Protein AF-A0A8S3XNI2-F1 (afdb_monomer_lite)

pLDDT: mea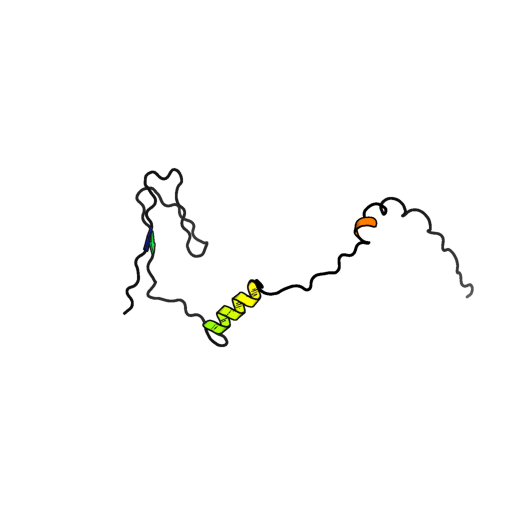n 80.4, std 19.62, range [39.25, 96.62]

Foldseek 3Di:
DDPWDKDKDADAQPDPDWDWDADPPHDIDTDHHPDMDIDTDDPDDDDDDDPPDDVVRVVVVCCVPPVVPPDDDDDDPPPVVVVPVPPPPPDDDDDDDDDDDDDDDD

Organism: Parnassius apollo (NCBI:txid110799)

Radius of gyration: 33.44 Å; chains: 1; bounding box: 56×49×95 Å

Structure (mmCIF, N/CA/C/O backbone):
data_AF-A0A8S3XNI2-F1
#
_entry.id   AF-A0A8S3XNI2-F1
#
loop_
_atom_site.group_PDB
_atom_site.id
_atom_site.type_symbol
_atom_site.label_atom_id
_atom_site.label_alt_id
_atom_site.label_comp_id
_atom_site.label_asym_id
_atom_site.label_entity_id
_atom_site.label_seq_id
_atom_site.pdbx_PDB_ins_code
_atom_site.Cartn_x
_atom_site.Cartn_y
_atom_site.Cartn_z
_atom_site.occupancy
_atom_site.B_iso_or_equiv
_atom_site.auth_seq_id
_atom_site.auth_comp_id
_atom_site.auth_asym_id
_atom_site.auth_atom_id
_atom_site.pdbx_PDB_model_num
ATOM 1 N N . MET A 1 1 ? -22.422 3.209 -13.460 1.00 44.62 1 MET A N 1
ATOM 2 C CA . MET A 1 1 ? -21.230 2.338 -13.545 1.00 44.62 1 MET A CA 1
ATOM 3 C C . MET A 1 1 ? -20.011 3.242 -13.424 1.00 44.62 1 MET A C 1
ATOM 5 O O . MET A 1 1 ? -19.876 4.136 -14.247 1.00 44.62 1 MET A O 1
ATOM 9 N N . LYS A 1 2 ? -19.219 3.142 -12.348 1.00 50.50 2 LYS A N 1
ATOM 10 C CA . LYS A 1 2 ? -18.009 3.970 -12.195 1.00 50.50 2 LYS A CA 1
ATOM 11 C C . LYS A 1 2 ? -16.969 3.454 -13.195 1.00 50.50 2 LYS A C 1
ATOM 13 O O . LYS A 1 2 ? -16.734 2.252 -13.228 1.00 50.50 2 LYS A O 1
ATOM 18 N N . SER A 1 3 ? -16.413 4.330 -14.030 1.00 52.00 3 SER A N 1
ATOM 19 C CA . SER A 1 3 ? -15.321 3.966 -14.938 1.00 52.00 3 SER A CA 1
ATOM 20 C C . SER A 1 3 ? -14.139 3.477 -14.099 1.00 52.00 3 SER A C 1
ATOM 22 O O . SER A 1 3 ? -13.687 4.203 -13.213 1.00 52.00 3 SER A O 1
ATOM 24 N N . ALA A 1 4 ? -13.683 2.244 -14.316 1.00 67.00 4 ALA A N 1
ATOM 25 C CA . ALA A 1 4 ? -12.446 1.765 -13.716 1.00 67.00 4 ALA A CA 1
ATOM 26 C C . ALA A 1 4 ? -11.297 2.540 -14.372 1.00 67.00 4 ALA A C 1
ATOM 28 O O . ALA A 1 4 ? -11.076 2.423 -15.576 1.00 67.00 4 ALA A O 1
ATOM 29 N N . GLY A 1 5 ? -10.616 3.389 -13.603 1.00 80.19 5 GLY A N 1
ATOM 30 C CA . GLY A 1 5 ? -9.473 4.141 -14.109 1.00 80.19 5 GLY A CA 1
ATOM 31 C C . GLY A 1 5 ? -8.344 3.188 -14.498 1.00 80.19 5 GLY A C 1
ATOM 32 O O . GLY A 1 5 ? -7.976 2.318 -13.710 1.00 80.19 5 GLY A O 1
ATOM 33 N N . LEU A 1 6 ? -7.808 3.353 -15.707 1.00 91.44 6 LEU A N 1
ATOM 34 C CA . LEU A 1 6 ? -6.559 2.724 -16.123 1.00 91.44 6 LEU A CA 1
ATOM 35 C C . LEU A 1 6 ? -5.403 3.616 -15.675 1.00 91.44 6 LEU A C 1
ATOM 37 O O . LEU A 1 6 ? -5.355 4.790 -16.041 1.00 91.44 6 LEU A O 1
ATOM 41 N N . PHE A 1 7 ? -4.466 3.056 -14.919 1.00 94.06 7 PHE A N 1
ATOM 42 C CA . PHE A 1 7 ? -3.226 3.731 -14.562 1.00 94.06 7 PHE A CA 1
ATOM 43 C C . PHE A 1 7 ? -2.053 3.043 -15.259 1.00 94.06 7 PHE A C 1
ATOM 45 O O . PHE A 1 7 ? -1.842 1.845 -15.080 1.00 94.06 7 PHE A O 1
ATOM 52 N N . GLN A 1 8 ? -1.312 3.789 -16.078 1.00 95.19 8 GLN A N 1
ATOM 53 C CA . GLN A 1 8 ? -0.165 3.280 -16.826 1.00 95.19 8 GLN A CA 1
ATOM 54 C C . GLN A 1 8 ? 1.133 3.854 -16.256 1.00 95.19 8 GLN A C 1
ATOM 56 O O . GLN A 1 8 ? 1.251 5.063 -16.064 1.00 95.19 8 GLN A O 1
ATOM 61 N N . ILE A 1 9 ? 2.124 2.990 -16.050 1.00 94.94 9 ILE A N 1
ATOM 62 C CA . ILE A 1 9 ? 3.494 3.361 -15.698 1.00 94.94 9 ILE A CA 1
ATOM 63 C C . ILE A 1 9 ? 4.423 2.818 -16.779 1.00 94.94 9 ILE A C 1
ATOM 65 O O . ILE A 1 9 ? 4.484 1.611 -17.006 1.00 94.94 9 ILE A O 1
ATOM 69 N N . THR A 1 10 ? 5.192 3.703 -17.402 1.00 95.50 10 THR A N 1
ATOM 70 C CA . THR A 1 10 ? 6.217 3.342 -18.384 1.00 95.50 10 THR A CA 1
ATOM 71 C C . THR A 1 10 ? 7.539 3.955 -17.928 1.00 95.50 10 THR A C 1
ATOM 73 O O . THR A 1 10 ? 7.651 5.183 -17.893 1.00 95.50 10 THR A O 1
ATOM 76 N N . PRO A 1 11 ? 8.534 3.145 -17.529 1.00 93.19 11 PRO A N 1
ATOM 77 C CA . PRO A 1 11 ? 9.863 3.656 -17.223 1.00 93.19 11 PRO A CA 1
ATOM 78 C C . PRO A 1 11 ? 10.477 4.346 -18.445 1.00 93.19 11 PRO A C 1
ATOM 80 O O . PRO A 1 11 ? 10.303 3.894 -19.577 1.00 93.19 11 PRO A O 1
ATOM 83 N N . SER A 1 12 ? 11.221 5.430 -18.219 1.00 93.88 12 SER A N 1
ATOM 84 C CA . SER A 1 12 ? 11.964 6.083 -19.301 1.00 93.88 12 SER A CA 1
ATOM 85 C C . SER A 1 12 ? 12.987 5.120 -19.904 1.00 93.88 12 SER A C 1
ATOM 87 O O . SER A 1 12 ? 13.701 4.431 -19.175 1.00 93.88 12 SER A O 1
ATOM 89 N N . ILE A 1 13 ? 13.113 5.122 -21.232 1.00 92.69 13 ILE A N 1
ATOM 90 C CA . ILE A 1 13 ? 14.160 4.371 -21.941 1.00 92.69 13 ILE A CA 1
ATOM 91 C C . ILE A 1 13 ? 15.574 4.867 -21.596 1.00 92.69 13 ILE A C 1
ATOM 93 O O . ILE A 1 13 ? 16.533 4.115 -21.723 1.00 92.69 13 ILE A O 1
ATOM 97 N N . GLU A 1 14 ? 15.696 6.112 -21.128 1.00 93.44 14 GLU A N 1
ATOM 98 C CA . GLU A 1 14 ? 16.956 6.738 -20.706 1.00 93.44 14 GLU A CA 1
ATOM 99 C C . GLU A 1 14 ? 17.243 6.527 -19.208 1.00 93.44 14 GLU A C 1
ATOM 101 O O . GLU A 1 14 ? 18.213 7.063 -18.665 1.00 93.44 14 GLU A O 1
ATOM 106 N N . ALA A 1 15 ? 16.388 5.781 -18.498 1.00 92.00 15 ALA A N 1
ATOM 107 C CA . ALA A 1 15 ? 16.574 5.530 -17.078 1.00 92.00 15 ALA A CA 1
ATOM 108 C C . ALA A 1 15 ? 17.900 4.794 -16.831 1.00 92.00 15 ALA A C 1
ATOM 110 O O . ALA A 1 15 ? 18.135 3.696 -17.329 1.00 92.00 15 ALA A O 1
ATOM 111 N N . ARG A 1 16 ? 18.765 5.391 -16.005 1.00 92.94 16 ARG A N 1
ATOM 112 C CA . ARG A 1 16 ? 20.071 4.807 -15.647 1.00 92.94 16 ARG A CA 1
ATOM 113 C C . ARG A 1 16 ? 19.959 3.554 -14.775 1.00 92.94 16 ARG A C 1
ATOM 115 O O . ARG A 1 16 ? 20.903 2.777 -14.716 1.00 92.94 16 ARG A O 1
ATOM 122 N N . ASN A 1 17 ? 18.825 3.379 -14.098 1.00 92.00 17 ASN A N 1
ATOM 123 C CA . ASN A 1 17 ? 18.533 2.241 -13.232 1.00 92.00 17 ASN A CA 1
ATOM 124 C C . ASN A 1 17 ? 17.240 1.566 -13.690 1.00 92.00 17 ASN A C 1
ATOM 126 O O . ASN A 1 17 ? 16.296 2.245 -14.096 1.00 92.00 17 ASN A O 1
ATOM 130 N N . ALA A 1 18 ? 17.183 0.240 -13.568 1.00 91.44 18 ALA A N 1
ATOM 131 C CA . ALA A 1 18 ? 15.978 -0.517 -13.869 1.00 91.44 18 ALA A CA 1
ATOM 132 C C . ALA A 1 18 ? 14.905 -0.302 -12.789 1.00 91.44 18 ALA A C 1
ATOM 134 O O . ALA A 1 18 ? 15.205 -0.286 -11.593 1.00 91.44 18 ALA A O 1
ATOM 135 N N . ALA A 1 19 ? 13.648 -0.164 -13.209 1.00 93.81 19 ALA A N 1
ATOM 136 C CA . ALA A 1 19 ? 12.523 -0.117 -12.284 1.00 93.81 19 ALA A CA 1
ATOM 137 C C . ALA A 1 19 ? 12.175 -1.536 -11.812 1.00 93.81 19 ALA A C 1
ATOM 139 O O . ALA A 1 19 ? 12.264 -2.491 -12.580 1.00 93.81 19 ALA A O 1
ATOM 140 N N . SER A 1 20 ? 11.767 -1.679 -10.554 1.00 94.88 20 SER A N 1
ATOM 141 C CA . SER A 1 20 ? 11.239 -2.934 -10.013 1.00 94.88 20 SER A CA 1
ATOM 142 C C . SER A 1 20 ? 9.786 -2.755 -9.609 1.00 94.88 20 SER A C 1
ATOM 144 O O . SER A 1 20 ? 9.416 -1.708 -9.080 1.00 94.88 20 SER A O 1
ATOM 146 N N . ILE A 1 21 ? 8.981 -3.786 -9.831 1.00 96.19 21 ILE A N 1
ATOM 147 C CA . ILE A 1 21 ? 7.590 -3.862 -9.390 1.00 96.19 21 ILE A CA 1
ATOM 148 C C . ILE A 1 21 ? 7.418 -5.071 -8.478 1.00 96.19 21 ILE A C 1
ATOM 150 O O . ILE A 1 21 ? 8.120 -6.068 -8.628 1.00 96.19 21 ILE A O 1
ATOM 154 N N . SER A 1 22 ? 6.484 -4.987 -7.542 1.00 96.50 22 SER A N 1
ATOM 155 C CA . SER A 1 22 ? 6.060 -6.100 -6.697 1.00 96.50 22 SER A CA 1
ATOM 156 C C . SER A 1 22 ? 4.555 -6.005 -6.461 1.00 96.50 22 SER A C 1
ATOM 158 O O . SER A 1 22 ? 3.971 -4.922 -6.530 1.00 96.50 22 SER A O 1
ATOM 160 N N . PHE A 1 23 ? 3.926 -7.147 -6.205 1.00 94.88 23 PHE A N 1
ATOM 161 C CA . PHE A 1 23 ? 2.496 -7.257 -5.927 1.00 94.88 23 PHE A CA 1
ATOM 162 C C . PHE A 1 23 ? 2.333 -7.638 -4.457 1.00 94.88 23 PHE A C 1
ATOM 164 O O . PHE A 1 23 ? 2.840 -8.678 -4.038 1.00 94.88 23 PHE A O 1
ATOM 171 N N . ASP A 1 24 ? 1.702 -6.775 -3.661 1.00 94.94 24 ASP A N 1
ATOM 172 C CA . ASP A 1 24 ? 1.534 -6.942 -2.206 1.00 94.94 24 ASP A CA 1
ATOM 173 C C . ASP A 1 24 ? 2.845 -7.267 -1.458 1.00 94.94 24 ASP A C 1
ATOM 175 O O . ASP A 1 24 ? 2.887 -8.065 -0.521 1.00 94.94 24 ASP A O 1
ATOM 179 N N . GLY A 1 25 ? 3.958 -6.672 -1.907 1.00 94.88 25 GLY A N 1
ATOM 180 C CA . GLY A 1 25 ? 5.295 -6.909 -1.349 1.00 94.88 25 GLY A CA 1
ATOM 181 C C . GLY A 1 25 ? 5.938 -8.239 -1.762 1.00 94.88 25 GLY A C 1
ATOM 182 O O . GLY A 1 25 ? 7.000 -8.590 -1.250 1.00 94.88 25 GLY A O 1
ATOM 183 N N . ARG A 1 26 ? 5.329 -8.982 -2.690 1.00 94.94 26 ARG A N 1
ATOM 184 C CA . ARG A 1 26 ? 5.818 -10.268 -3.212 1.00 94.94 26 ARG A CA 1
ATOM 185 C C . ARG A 1 26 ? 6.087 -10.194 -4.714 1.00 94.94 26 ARG A C 1
ATOM 187 O O . ARG A 1 26 ? 5.751 -9.213 -5.373 1.00 94.94 26 ARG A O 1
ATOM 194 N N . SER A 1 27 ? 6.682 -11.258 -5.255 1.00 93.31 27 SER A N 1
ATOM 195 C CA . SER A 1 27 ? 6.865 -11.448 -6.702 1.00 93.31 27 SER A CA 1
ATOM 196 C C . SER A 1 27 ? 7.552 -10.257 -7.378 1.00 93.31 27 SER A C 1
ATOM 198 O O . SER A 1 27 ? 6.996 -9.645 -8.288 1.00 93.31 27 SER A O 1
ATOM 200 N N . GLN A 1 28 ? 8.748 -9.902 -6.899 1.00 95.06 28 GLN A N 1
ATOM 201 C CA . GLN A 1 28 ? 9.504 -8.789 -7.464 1.00 95.06 28 GLN A CA 1
ATOM 202 C C . GLN A 1 28 ? 9.932 -9.093 -8.905 1.00 95.06 28 GLN A C 1
ATOM 204 O O . GLN A 1 28 ? 10.546 -10.125 -9.175 1.00 95.06 28 GLN A O 1
ATOM 209 N N . LEU A 1 29 ? 9.638 -8.169 -9.816 1.00 95.12 29 LEU A N 1
ATOM 210 C CA . LEU A 1 29 ? 10.009 -8.232 -11.227 1.00 95.12 29 LEU A CA 1
ATOM 211 C C . LEU A 1 29 ? 10.714 -6.939 -11.633 1.00 95.12 29 LEU A C 1
ATOM 213 O O . LEU A 1 29 ? 10.339 -5.856 -11.192 1.00 95.12 29 LEU A O 1
ATOM 217 N N . THR A 1 30 ? 11.708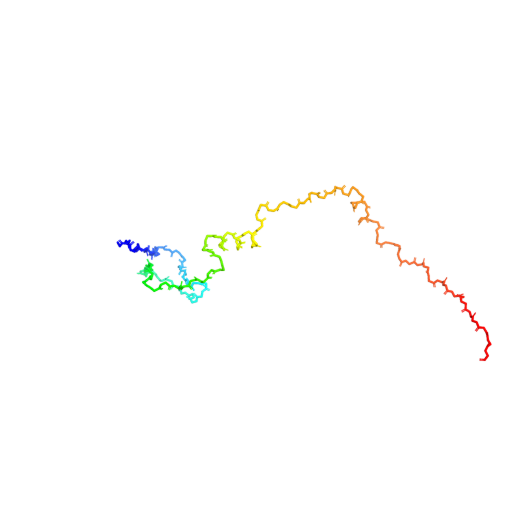 -7.049 -12.508 1.00 95.38 30 THR A N 1
ATOM 218 C CA . THR A 1 30 ? 12.428 -5.897 -13.064 1.00 95.38 30 THR A CA 1
ATOM 219 C C . THR A 1 30 ? 11.836 -5.521 -14.417 1.00 95.38 30 THR A C 1
ATOM 221 O O . THR A 1 30 ? 11.822 -6.349 -15.327 1.00 95.38 30 THR A O 1
ATOM 224 N N . LEU A 1 31 ? 11.393 -4.272 -14.561 1.00 94.31 31 LEU A N 1
ATOM 225 C CA . LEU A 1 31 ? 10.935 -3.710 -15.830 1.00 94.31 31 LEU A CA 1
ATOM 226 C C . LEU A 1 31 ? 12.133 -3.328 -16.701 1.00 94.31 31 LEU A C 1
ATOM 228 O O . LEU A 1 31 ? 13.063 -2.650 -16.246 1.00 94.31 31 LEU A O 1
ATOM 232 N N . ARG A 1 32 ? 12.096 -3.748 -17.963 1.00 90.81 32 ARG A N 1
ATOM 233 C CA . ARG A 1 32 ? 13.092 -3.413 -18.980 1.00 90.81 32 ARG A CA 1
ATOM 234 C C . ARG A 1 32 ? 12.662 -2.169 -19.767 1.00 90.81 32 ARG A C 1
ATOM 236 O O . ARG A 1 32 ? 11.477 -1.832 -19.793 1.00 90.81 32 ARG A O 1
ATOM 243 N N . PRO A 1 33 ? 13.601 -1.475 -20.434 1.00 90.69 33 PRO A N 1
ATOM 244 C CA . PRO A 1 33 ? 13.249 -0.415 -21.371 1.00 90.69 33 PRO A CA 1
ATOM 245 C C . PRO A 1 33 ? 12.250 -0.916 -22.422 1.00 90.69 33 PRO A C 1
ATOM 247 O O . PRO A 1 33 ? 12.490 -1.935 -23.067 1.00 90.69 33 PRO A O 1
ATOM 250 N N . GLY A 1 34 ? 11.141 -0.193 -22.582 1.00 90.88 34 GLY A N 1
ATOM 251 C CA . GLY A 1 34 ? 10.039 -0.564 -23.477 1.00 90.88 34 GLY A CA 1
ATOM 252 C C . GLY A 1 34 ? 8.871 -1.283 -22.795 1.00 90.88 34 GLY A C 1
ATOM 253 O O . GLY A 1 34 ? 7.786 -1.326 -23.373 1.00 90.88 34 GLY A O 1
ATOM 254 N N . ASP A 1 35 ? 9.038 -1.774 -21.565 1.00 94.31 35 ASP A N 1
ATOM 255 C CA . ASP A 1 35 ? 7.933 -2.360 -20.803 1.00 94.31 35 ASP A CA 1
ATOM 256 C C . ASP A 1 35 ? 6.968 -1.281 -20.291 1.00 94.31 35 ASP A C 1
ATOM 258 O O . ASP A 1 35 ? 7.336 -0.127 -20.055 1.00 94.31 35 ASP A O 1
ATOM 262 N N . SER A 1 36 ? 5.708 -1.662 -20.081 1.00 94.19 36 SER A N 1
ATOM 263 C CA . SER A 1 36 ? 4.693 -0.813 -19.452 1.00 94.19 36 SER A CA 1
ATOM 264 C C . SER A 1 36 ? 3.851 -1.621 -18.473 1.00 94.19 36 SER A C 1
ATOM 266 O O . SER A 1 36 ? 3.406 -2.726 -18.781 1.00 94.19 36 SER A O 1
ATOM 268 N N . LEU A 1 37 ? 3.627 -1.057 -17.289 1.00 95.12 37 LEU A N 1
ATOM 269 C CA . LEU A 1 37 ? 2.730 -1.596 -16.278 1.00 95.12 37 LEU A CA 1
ATOM 270 C C . LEU A 1 37 ? 1.368 -0.918 -16.412 1.00 95.12 37 LEU A C 1
ATOM 272 O O . LEU A 1 37 ? 1.275 0.307 -16.395 1.00 95.12 37 LEU A O 1
ATOM 276 N N . TYR A 1 38 ? 0.319 -1.728 -16.481 1.00 95.00 38 TYR A N 1
ATOM 277 C CA . TYR A 1 38 ? -1.066 -1.279 -16.482 1.00 95.00 38 TYR A CA 1
ATOM 278 C C . TYR A 1 38 ? -1.752 -1.763 -15.211 1.00 95.00 38 TYR A C 1
ATOM 280 O O . TYR A 1 38 ? -1.748 -2.956 -14.911 1.00 95.00 38 TYR A O 1
ATOM 288 N N . VAL A 1 39 ? -2.347 -0.834 -14.473 1.00 94.94 39 VAL A N 1
ATOM 289 C CA . VAL A 1 39 ? -3.075 -1.109 -13.238 1.00 94.94 39 VAL A CA 1
ATOM 290 C C . VAL A 1 39 ? -4.535 -0.744 -13.449 1.00 94.94 39 VAL A C 1
ATOM 292 O O . VAL A 1 39 ? -4.867 0.378 -13.836 1.00 94.94 39 VAL A O 1
ATOM 295 N N . THR A 1 40 ? -5.409 -1.708 -13.185 1.00 94.31 40 THR A N 1
ATOM 296 C CA . THR A 1 40 ? -6.863 -1.556 -13.244 1.00 94.31 40 THR A CA 1
ATOM 297 C C . THR A 1 40 ? -7.479 -2.073 -11.959 1.00 94.31 40 THR A C 1
ATOM 299 O O . THR A 1 40 ? -6.976 -3.026 -11.361 1.00 94.31 40 THR A O 1
ATOM 302 N N . THR A 1 41 ? -8.615 -1.512 -11.556 1.00 94.00 41 THR A N 1
ATOM 303 C CA . THR A 1 41 ? -9.417 -2.110 -10.487 1.00 94.00 41 THR A CA 1
ATOM 304 C C . THR A 1 41 ? -9.977 -3.458 -10.947 1.00 94.00 41 THR A C 1
ATOM 306 O O . THR A 1 41 ? -10.618 -3.540 -11.994 1.00 94.00 41 THR A O 1
ATOM 309 N N . SER A 1 42 ? -9.736 -4.515 -10.168 1.00 91.62 42 SER A N 1
ATOM 310 C CA . SER A 1 42 ? -10.307 -5.844 -10.415 1.00 91.62 42 SER A CA 1
ATOM 311 C C . SER A 1 42 ? -11.837 -5.815 -10.328 1.00 91.62 42 SER A C 1
ATOM 313 O O . SER A 1 42 ? -12.404 -5.122 -9.483 1.00 91.62 42 SER A O 1
ATOM 315 N N . VAL A 1 43 ? -12.509 -6.622 -11.153 1.00 92.50 43 VAL A N 1
ATOM 316 C CA . VAL A 1 43 ? -13.958 -6.885 -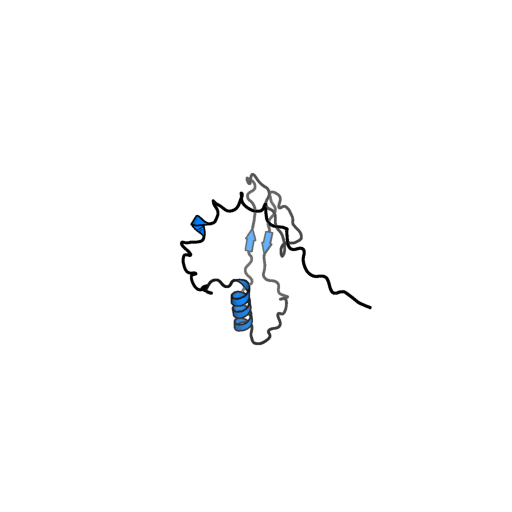11.034 1.00 92.50 43 VAL A CA 1
ATOM 317 C C . VAL A 1 43 ? -14.288 -7.901 -9.932 1.00 92.50 43 VAL A C 1
ATOM 319 O O . VAL A 1 43 ? -15.456 -8.105 -9.614 1.00 92.50 43 VAL A O 1
ATOM 322 N N . TYR A 1 44 ? -13.264 -8.517 -9.338 1.00 94.44 44 TYR A N 1
ATOM 323 C CA . TYR A 1 44 ? -13.366 -9.480 -8.245 1.00 94.44 44 TYR A CA 1
ATOM 324 C C . TYR A 1 44 ? -12.728 -8.884 -6.981 1.00 94.44 44 TYR A C 1
ATOM 326 O O . TYR A 1 44 ? -11.521 -9.047 -6.778 1.00 94.44 44 TYR A O 1
ATOM 334 N N . PRO A 1 45 ? -13.488 -8.134 -6.161 1.00 93.56 45 PRO A N 1
ATOM 335 C CA . PRO A 1 45 ? -12.979 -7.605 -4.902 1.00 93.56 45 PRO A CA 1
ATOM 336 C C . PRO A 1 45 ? -12.798 -8.728 -3.872 1.00 93.56 45 PRO A C 1
ATOM 338 O O . PRO A 1 45 ? -13.571 -9.685 -3.840 1.00 93.56 45 PRO A O 1
ATOM 341 N N . VAL A 1 46 ? -11.803 -8.585 -2.997 1.00 95.06 46 VAL A N 1
ATOM 342 C CA . VAL A 1 46 ? -11.647 -9.456 -1.824 1.00 95.06 46 VAL A CA 1
ATOM 343 C C . VAL A 1 46 ? -12.639 -8.991 -0.748 1.00 95.06 46 VAL A C 1
ATOM 345 O O . VAL A 1 46 ? -12.595 -7.816 -0.379 1.00 95.06 46 VAL A O 1
ATOM 348 N N . PRO A 1 47 ? -13.556 -9.850 -0.262 1.00 93.25 47 PRO A N 1
ATOM 349 C CA . PRO A 1 47 ? -14.508 -9.459 0.770 1.00 93.25 47 PRO A CA 1
ATOM 350 C C . PRO A 1 47 ? -13.810 -9.295 2.125 1.00 93.25 47 PRO A C 1
ATOM 352 O O . PRO A 1 47 ? -13.062 -10.173 2.553 1.00 93.25 47 PRO A O 1
ATOM 355 N N . SER A 1 48 ? -14.109 -8.196 2.815 1.00 92.94 48 SER A N 1
ATOM 356 C CA . SER A 1 48 ? -13.672 -7.947 4.193 1.00 92.94 48 SER A CA 1
ATOM 357 C C . SER A 1 48 ? -14.861 -8.084 5.142 1.00 92.94 48 SER A C 1
ATOM 359 O O . SER A 1 48 ? -15.925 -7.524 4.882 1.00 92.94 48 SER A O 1
ATOM 361 N N . ILE A 1 49 ? -14.685 -8.834 6.230 1.00 95.25 49 ILE A N 1
ATOM 362 C CA . ILE A 1 49 ? -15.697 -9.031 7.277 1.00 95.25 49 ILE A CA 1
ATOM 363 C C . ILE A 1 49 ? -15.383 -8.061 8.417 1.00 95.25 49 ILE A C 1
ATOM 365 O O . ILE A 1 49 ? -14.253 -8.040 8.898 1.00 95.25 49 ILE A O 1
ATOM 369 N N . CYS A 1 50 ? -16.378 -7.280 8.835 1.00 95.81 50 CYS A N 1
ATOM 370 C CA . CYS A 1 50 ? -16.265 -6.318 9.932 1.00 95.81 50 CYS A CA 1
ATOM 371 C C . CYS A 1 50 ? -16.935 -6.859 11.200 1.00 95.81 50 CYS A C 1
ATOM 373 O O . CYS A 1 50 ? -17.934 -7.579 11.115 1.00 95.81 50 CYS A O 1
ATOM 375 N N . ALA A 1 51 ? -16.396 -6.499 12.362 1.00 95.25 51 ALA A N 1
ATOM 376 C CA . ALA A 1 51 ? -17.002 -6.755 13.660 1.00 95.25 51 ALA A CA 1
ATOM 377 C C . ALA A 1 51 ? -18.196 -5.819 13.903 1.00 95.25 51 ALA A C 1
ATOM 379 O O . ALA A 1 51 ? -19.256 -6.294 14.315 1.00 95.25 51 ALA A O 1
ATOM 380 N N . GLN A 1 52 ? -18.045 -4.520 13.608 1.00 95.31 52 GLN A N 1
ATOM 381 C CA . GLN A 1 52 ? -19.131 -3.540 13.692 1.00 95.31 52 GLN A CA 1
ATOM 382 C C . GLN A 1 52 ? -19.470 -2.956 12.316 1.00 95.31 52 GLN A C 1
ATOM 384 O O . GLN A 1 52 ? -20.525 -3.255 11.755 1.00 95.31 52 GLN A O 1
ATOM 389 N N . ASP A 1 53 ? -18.584 -2.133 11.759 1.00 95.94 53 ASP A N 1
ATOM 390 C CA . ASP A 1 53 ? -18.727 -1.551 10.425 1.00 95.94 53 ASP A CA 1
ATOM 391 C C . ASP A 1 53 ? -17.358 -1.161 9.851 1.00 95.94 53 ASP A C 1
ATOM 393 O O . ASP A 1 53 ? -16.378 -1.024 10.577 1.00 95.94 53 ASP A O 1
ATOM 397 N N . GLN A 1 54 ? -17.287 -0.975 8.529 1.00 94.31 54 GLN A N 1
ATOM 398 C CA . GLN A 1 54 ? -16.024 -0.731 7.825 1.00 94.31 54 GLN A CA 1
ATOM 399 C C . GLN A 1 54 ? -15.272 0.504 8.331 1.00 94.31 54 GLN A C 1
ATOM 401 O O . GLN A 1 54 ? -14.042 0.513 8.318 1.00 94.31 54 GLN A O 1
ATOM 406 N N . ILE A 1 55 ? -15.993 1.559 8.705 1.00 95.88 55 ILE A N 1
ATOM 407 C CA . ILE A 1 55 ? -15.382 2.832 9.076 1.00 95.88 55 ILE A CA 1
ATOM 408 C C . ILE A 1 55 ? -14.864 2.731 10.509 1.00 95.88 55 ILE A C 1
ATOM 410 O O . ILE A 1 55 ? -13.696 3.044 10.743 1.00 95.88 55 ILE A O 1
ATOM 414 N N . SER A 1 56 ? -15.702 2.259 11.435 1.00 96.12 56 SER A N 1
ATOM 415 C CA . SER A 1 56 ? -15.336 2.112 12.848 1.00 96.12 56 SER A CA 1
ATOM 416 C C . SER A 1 56 ? -14.160 1.152 13.031 1.00 96.12 56 SER A C 1
ATOM 418 O O . SER A 1 56 ? -13.136 1.556 13.577 1.00 96.12 56 SER A O 1
ATOM 420 N N . ASP A 1 57 ? -14.237 -0.057 12.462 1.00 96.62 57 ASP A N 1
ATOM 421 C CA . ASP A 1 57 ? -13.174 -1.063 12.583 1.00 96.62 57 ASP A CA 1
ATOM 422 C C . A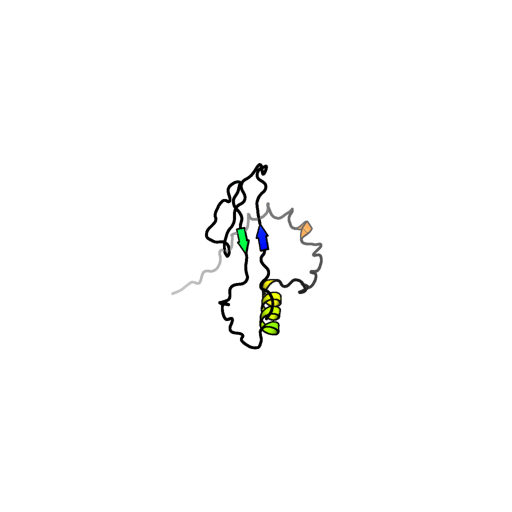SP A 1 57 ? -11.837 -0.556 12.006 1.00 96.62 57 ASP A C 1
ATOM 424 O O . ASP A 1 57 ? -10.761 -0.812 12.555 1.00 96.62 57 ASP A O 1
ATOM 428 N N . TRP A 1 58 ? -11.885 0.195 10.898 1.00 94.62 58 TRP A N 1
ATOM 429 C CA . TRP A 1 58 ? -10.687 0.792 10.310 1.00 94.62 58 TRP A CA 1
ATOM 430 C C . TRP A 1 58 ? -10.073 1.855 11.229 1.00 94.62 58 TRP A C 1
ATOM 432 O O . TRP A 1 58 ? -8.861 1.824 11.462 1.00 94.62 58 TRP A O 1
ATOM 442 N N . PHE A 1 59 ? -10.879 2.765 11.785 1.00 95.56 59 PHE A N 1
ATOM 443 C CA . PHE A 1 59 ? -10.386 3.789 12.712 1.00 95.56 59 PHE A CA 1
ATOM 444 C C . PHE A 1 59 ? -9.813 3.185 13.998 1.00 95.56 59 PHE A C 1
ATOM 446 O O . PHE A 1 59 ? -8.740 3.617 14.431 1.00 95.56 59 PHE A O 1
ATOM 453 N N . ASP A 1 60 ? -10.474 2.176 14.565 1.00 95.00 60 ASP A N 1
ATOM 454 C CA . ASP A 1 60 ? -10.010 1.484 15.770 1.00 95.00 60 ASP A CA 1
ATOM 455 C C . ASP A 1 60 ? -8.655 0.807 15.523 1.00 95.00 60 ASP A C 1
ATOM 457 O O . ASP A 1 60 ? -7.713 1.006 16.297 1.00 95.00 60 ASP A O 1
ATOM 461 N N . SER A 1 61 ? -8.495 0.125 14.379 1.00 95.25 61 SER A N 1
ATOM 462 C CA . SER A 1 61 ? -7.219 -0.505 14.006 1.00 95.25 61 SER A CA 1
ATOM 463 C C . SER A 1 61 ? -6.069 0.504 13.877 1.00 95.25 61 SER A C 1
ATOM 465 O O . SER A 1 61 ? -4.940 0.233 14.293 1.00 95.25 61 SER A O 1
ATOM 467 N N . LEU A 1 62 ? -6.342 1.702 13.344 1.00 95.31 62 LEU A N 1
ATOM 468 C CA . LEU A 1 62 ? -5.344 2.765 13.232 1.00 95.31 62 LEU A CA 1
ATOM 469 C C . LEU A 1 62 ? -4.957 3.331 14.597 1.00 95.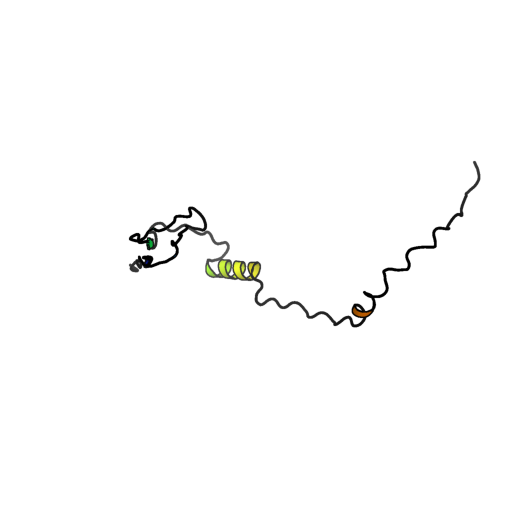31 62 LEU A C 1
ATOM 471 O O . LEU A 1 62 ? -3.774 3.597 14.835 1.00 95.31 62 LEU A O 1
ATOM 475 N N . ALA A 1 63 ? -5.936 3.536 15.481 1.00 94.06 63 ALA A N 1
ATOM 476 C CA . ALA A 1 63 ? -5.697 4.054 16.821 1.00 94.06 63 ALA A CA 1
ATOM 477 C C . ALA A 1 63 ? -4.815 3.098 17.639 1.00 94.06 63 ALA A C 1
ATOM 479 O O . ALA A 1 63 ? -3.841 3.557 18.245 1.00 94.06 63 ALA A O 1
ATOM 480 N N . GLU A 1 64 ? -5.114 1.796 17.585 1.00 93.69 64 GLU A N 1
ATOM 481 C CA . GLU A 1 64 ? -4.365 0.731 18.263 1.00 93.69 64 GLU A CA 1
ATOM 482 C C . GLU A 1 64 ? -2.968 0.509 17.663 1.00 93.69 64 GLU A C 1
ATOM 484 O O . GLU A 1 64 ? -2.021 0.209 18.383 1.00 93.69 64 GLU A O 1
ATOM 489 N N . CYS A 1 65 ? -2.789 0.681 16.351 1.00 95.06 65 CYS A N 1
ATOM 490 C CA . CYS A 1 65 ? -1.481 0.441 15.733 1.00 95.06 65 CYS A CA 1
ATOM 491 C C . CYS A 1 65 ? -0.525 1.635 15.869 1.00 95.06 65 CYS A C 1
ATOM 493 O O . CYS A 1 65 ? 0.672 1.449 16.097 1.00 95.06 65 CYS A O 1
ATOM 495 N N . LEU A 1 66 ? -1.017 2.866 15.695 1.00 94.75 66 LEU A N 1
ATOM 496 C CA . LEU A 1 66 ? -0.144 4.033 15.505 1.00 94.75 66 LEU A CA 1
ATOM 497 C C . LEU A 1 66 ? 0.044 4.886 16.761 1.00 94.75 66 LEU A C 1
ATOM 499 O O . LEU A 1 66 ? 1.103 5.492 16.916 1.00 94.75 66 LEU A O 1
ATOM 503 N N . HIS A 1 67 ? -0.963 4.990 17.636 1.00 89.44 67 HIS A N 1
ATOM 504 C CA . HIS A 1 67 ? -0.917 5.792 18.873 1.00 89.44 67 HIS A CA 1
ATOM 505 C C . HIS A 1 67 ? -0.480 7.269 18.718 1.00 89.44 67 HIS A C 1
ATOM 507 O O . HIS A 1 67 ? -0.114 7.920 19.695 1.00 89.44 67 HIS A O 1
ATOM 513 N N . TRP A 1 68 ? -0.558 7.830 17.510 1.00 90.19 68 TRP A N 1
ATOM 514 C CA . TRP A 1 68 ? -0.091 9.173 17.135 1.00 90.19 68 TRP A CA 1
ATOM 515 C C . TRP A 1 68 ? -0.512 10.326 18.063 1.00 90.19 68 TRP A C 1
ATOM 517 O O . TRP A 1 68 ? 0.269 11.244 18.299 1.00 90.19 68 TRP A O 1
ATOM 527 N N . ASN A 1 69 ? -1.726 10.274 18.617 1.00 90.25 69 ASN A N 1
ATOM 528 C CA . ASN A 1 69 ? -2.274 11.313 19.494 1.00 90.25 69 ASN A CA 1
ATOM 529 C C . ASN A 1 69 ? -2.233 10.945 20.989 1.00 90.25 69 ASN A C 1
ATOM 531 O O . ASN A 1 69 ? -2.670 11.739 21.827 1.00 90.25 69 ASN A O 1
ATOM 535 N N . VAL A 1 70 ? -1.718 9.765 21.352 1.00 88.56 70 VAL A N 1
ATOM 536 C CA . VAL A 1 70 ? -1.621 9.334 22.752 1.00 88.56 70 VAL A CA 1
ATOM 537 C C . VAL A 1 70 ? -0.437 10.033 23.409 1.00 88.56 70 VAL A C 1
ATOM 539 O O . VAL A 1 70 ? 0.726 9.755 23.120 1.00 88.56 70 VAL A O 1
ATOM 542 N N . ARG A 1 71 ? -0.726 10.952 24.332 1.00 89.50 71 ARG A N 1
ATOM 543 C CA . ARG A 1 71 ? 0.312 11.662 25.086 1.00 89.50 71 ARG A CA 1
ATOM 544 C C . ARG A 1 71 ? 0.688 10.878 26.335 1.00 89.50 71 ARG A C 1
ATOM 546 O O . ARG A 1 71 ? -0.156 10.610 27.187 1.00 89.50 71 ARG A O 1
ATOM 553 N N . LYS A 1 72 ? 1.976 10.566 26.480 1.00 87.94 72 LYS A N 1
ATOM 554 C CA . LYS A 1 72 ? 2.525 10.083 27.752 1.00 87.94 72 LYS A CA 1
ATOM 555 C C . LYS A 1 72 ? 2.623 11.250 28.733 1.00 87.94 72 LYS A C 1
ATOM 557 O O . LYS A 1 72 ? 2.954 12.368 28.340 1.00 87.94 72 LYS A O 1
ATOM 562 N N . LYS A 1 73 ? 2.362 10.988 30.014 1.00 90.44 73 LYS A N 1
ATOM 563 C CA . LYS A 1 73 ? 2.596 11.972 31.076 1.00 90.44 73 LYS A CA 1
ATOM 564 C C . LYS A 1 73 ? 4.090 12.307 31.113 1.00 90.44 73 LYS A C 1
ATOM 566 O O . LYS A 1 73 ? 4.921 11.400 31.159 1.00 90.44 73 LYS A O 1
ATOM 571 N N . GLN A 1 74 ? 4.421 13.594 31.082 1.00 90.31 74 GLN A N 1
ATOM 572 C CA . GLN A 1 74 ? 5.798 14.056 31.228 1.00 90.31 74 GLN A CA 1
ATOM 573 C C . GLN A 1 74 ? 6.343 13.612 32.594 1.00 90.31 74 GLN A C 1
ATOM 575 O O . GLN A 1 74 ? 5.675 13.786 33.615 1.00 90.31 74 GLN A O 1
ATOM 580 N N . LYS A 1 75 ? 7.532 12.998 32.602 1.00 86.56 75 LYS A N 1
ATOM 581 C CA . LYS A 1 75 ? 8.226 12.629 33.840 1.00 86.56 75 LYS A CA 1
ATOM 582 C C . LYS A 1 75 ? 8.848 13.872 34.477 1.00 86.56 75 LYS A C 1
ATOM 584 O O . LYS A 1 75 ? 9.192 14.820 33.773 1.00 86.56 75 LYS A O 1
ATOM 589 N N . GLN A 1 76 ? 8.976 13.850 35.800 1.00 84.56 76 GLN A N 1
ATOM 590 C CA . GLN A 1 76 ? 9.774 14.832 36.526 1.00 84.56 76 GLN A CA 1
ATOM 591 C C . GLN A 1 76 ? 11.236 14.726 36.065 1.00 84.56 76 GLN A C 1
ATOM 593 O O . GLN A 1 76 ? 11.705 13.636 35.739 1.00 84.56 76 GLN A O 1
ATOM 598 N N . ILE A 1 77 ? 11.929 15.862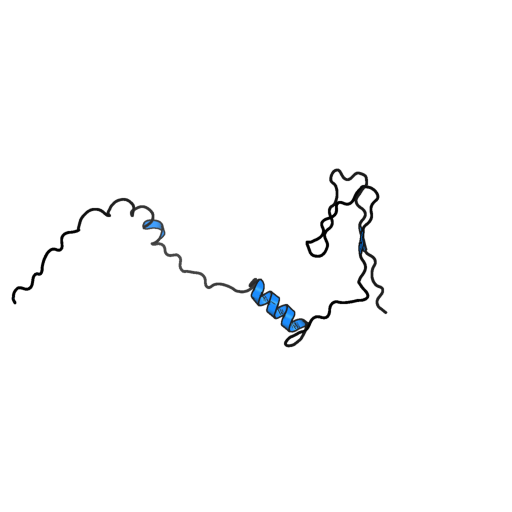 35.986 1.00 81.25 77 ILE A N 1
ATOM 599 C CA . ILE A 1 77 ? 13.385 15.880 35.840 1.00 81.25 77 ILE A CA 1
ATOM 600 C C . ILE A 1 77 ? 13.950 15.430 37.189 1.00 81.25 77 ILE A C 1
ATOM 602 O O . ILE A 1 77 ? 13.831 16.151 38.178 1.00 81.25 77 ILE A O 1
ATOM 606 N N . ASP A 1 78 ? 14.501 14.220 37.244 1.00 78.94 78 ASP A N 1
ATOM 607 C CA . ASP A 1 78 ? 15.238 13.752 38.414 1.00 78.94 78 ASP A CA 1
ATOM 608 C C . ASP A 1 78 ? 16.645 14.360 38.360 1.00 78.94 78 ASP A C 1
ATOM 610 O O . ASP A 1 78 ? 17.568 13.794 37.782 1.00 78.94 78 ASP A O 1
ATOM 614 N N . GLU A 1 79 ? 16.818 15.543 38.957 1.00 65.56 79 GLU A N 1
ATOM 615 C CA . GLU A 1 79 ? 18.112 16.252 39.018 1.00 65.56 79 GLU A CA 1
ATOM 616 C C . GLU A 1 79 ? 19.215 15.443 39.737 1.00 65.56 79 GLU A C 1
ATOM 618 O O . GLU A 1 79 ? 20.396 15.754 39.624 1.00 65.56 79 GLU A O 1
ATOM 623 N N . LEU A 1 80 ? 18.847 14.377 40.457 1.00 61.25 80 LEU A N 1
ATOM 624 C CA . LEU A 1 80 ? 19.768 13.528 41.213 1.00 61.25 80 LEU A CA 1
ATOM 625 C C . LEU A 1 80 ? 20.361 12.365 40.399 1.00 61.25 80 LEU A C 1
ATOM 627 O O . LEU A 1 80 ? 21.424 11.873 40.773 1.00 61.25 80 LEU A O 1
ATOM 631 N N . SER A 1 81 ? 19.737 11.926 39.296 1.00 59.66 81 SER A N 1
ATOM 632 C CA . SER A 1 81 ? 20.250 10.775 38.527 1.00 59.66 81 SER A CA 1
ATOM 633 C C . SER A 1 81 ? 21.511 11.094 37.719 1.00 59.66 81 SER A C 1
ATOM 635 O O . SER A 1 81 ? 22.289 10.194 37.412 1.00 59.66 81 SER A O 1
ATOM 637 N N . ASP A 1 82 ? 21.743 12.372 37.405 1.00 59.59 82 ASP A N 1
ATOM 638 C CA . ASP A 1 82 ? 22.911 12.816 36.630 1.00 59.59 82 ASP A CA 1
ATOM 639 C C . ASP A 1 82 ? 24.192 12.899 37.488 1.00 59.59 82 ASP A C 1
ATOM 641 O O . ASP A 1 82 ? 25.307 12.892 36.973 1.00 59.59 82 ASP A O 1
ATOM 645 N N . MET A 1 83 ? 24.054 12.920 38.821 1.00 57.19 83 MET A N 1
ATOM 646 C CA . MET A 1 83 ? 25.182 12.972 39.763 1.00 57.19 83 MET A CA 1
ATOM 647 C C . MET A 1 83 ? 25.629 11.589 40.259 1.00 57.19 83 MET A C 1
ATOM 649 O O . MET A 1 83 ? 26.743 11.453 40.766 1.00 57.19 83 MET A O 1
ATOM 653 N N . THR A 1 84 ? 24.798 10.552 40.116 1.00 58.00 84 THR A N 1
ATOM 654 C CA . THR A 1 84 ? 25.093 9.199 40.622 1.00 58.00 84 THR A CA 1
ATOM 655 C C . THR A 1 84 ? 25.756 8.282 39.593 1.00 58.00 84 THR A C 1
ATOM 657 O O . THR A 1 84 ? 26.309 7.256 39.976 1.00 58.00 84 THR A O 1
ATOM 660 N N . HIS A 1 85 ? 25.774 8.644 38.305 1.00 52.91 85 HIS A N 1
ATOM 661 C CA . HIS A 1 85 ? 26.444 7.849 37.264 1.00 52.91 85 HIS A CA 1
ATOM 662 C C . HIS A 1 85 ? 27.973 8.029 37.203 1.00 52.91 85 HIS A C 1
ATOM 664 O O . HIS A 1 85 ? 28.626 7.292 36.472 1.00 52.91 85 HIS A O 1
ATOM 670 N N . SER A 1 86 ? 28.564 8.956 37.973 1.00 51.31 86 SER A N 1
ATOM 671 C CA . SER A 1 86 ? 30.020 9.189 37.972 1.00 51.31 86 SER A CA 1
ATOM 672 C C . SER A 1 86 ? 30.787 8.537 39.136 1.00 51.31 86 SER A C 1
ATOM 674 O O . SER A 1 86 ? 32.015 8.581 39.122 1.00 51.31 86 SER A O 1
ATOM 676 N N . SER A 1 87 ? 30.116 7.956 40.139 1.00 53.53 87 SER A N 1
ATOM 677 C CA . SER A 1 87 ? 30.766 7.600 41.420 1.00 53.53 87 SER A CA 1
ATOM 678 C C . SER A 1 87 ? 30.587 6.142 41.868 1.00 53.53 87 SER A C 1
ATOM 680 O O . SER A 1 87 ? 30.963 5.816 42.988 1.00 53.53 87 SER A O 1
ATOM 682 N N . SER A 1 88 ? 30.025 5.262 41.032 1.00 51.50 88 SER A N 1
ATOM 683 C CA . SER A 1 88 ? 29.664 3.884 41.420 1.00 51.50 88 SER A CA 1
ATOM 684 C C . SER A 1 88 ? 30.560 2.786 40.819 1.00 51.50 88 SER A C 1
ATOM 686 O O . SER A 1 88 ? 30.097 1.663 40.670 1.00 51.50 88 SER A O 1
ATOM 688 N N . ASP A 1 89 ? 31.821 3.082 40.484 1.00 53.41 89 ASP A N 1
ATOM 689 C CA . ASP A 1 89 ? 32.775 2.078 39.964 1.00 53.41 89 ASP A CA 1
ATOM 690 C C . ASP A 1 89 ? 33.858 1.646 40.979 1.00 53.41 89 ASP A C 1
ATOM 692 O O . ASP A 1 89 ? 34.759 0.894 40.618 1.00 53.41 89 ASP A O 1
ATOM 696 N N . THR A 1 90 ? 33.831 2.095 42.244 1.00 53.88 90 THR A N 1
ATOM 697 C CA . THR A 1 90 ? 34.997 1.901 43.141 1.00 53.88 90 THR A CA 1
ATOM 698 C C . THR A 1 90 ? 34.760 1.371 44.552 1.00 53.88 90 THR A C 1
ATOM 700 O O . THR A 1 90 ? 35.742 1.282 45.282 1.00 53.88 90 THR A O 1
ATOM 703 N N . LEU A 1 91 ? 33.556 0.975 44.981 1.00 53.06 91 LEU A N 1
ATOM 704 C CA . LEU A 1 91 ? 33.370 0.485 46.363 1.00 53.06 91 LEU A CA 1
ATOM 705 C C . LEU A 1 91 ? 32.402 -0.707 46.476 1.00 53.06 91 LEU A C 1
ATOM 707 O O . LEU A 1 91 ? 31.384 -0.625 47.151 1.00 53.06 91 LEU A O 1
ATOM 711 N N . GLU A 1 92 ? 32.756 -1.834 45.858 1.00 47.19 92 GLU A N 1
ATOM 712 C CA . GLU A 1 92 ? 32.261 -3.163 46.259 1.00 47.19 92 GLU A CA 1
ATOM 713 C C . GLU A 1 92 ? 33.448 -4.101 46.546 1.00 47.19 92 GLU A C 1
ATOM 715 O O . GLU A 1 92 ? 33.613 -5.144 45.928 1.00 47.19 92 GLU A O 1
ATOM 720 N N . GLU A 1 93 ? 34.304 -3.734 47.500 1.00 52.66 93 GLU A N 1
ATOM 721 C CA . GLU A 1 93 ? 35.101 -4.707 48.253 1.00 52.66 93 GLU A CA 1
ATOM 722 C C . GLU A 1 93 ? 35.081 -4.300 49.732 1.00 52.66 93 GLU A C 1
ATOM 724 O O . GLU A 1 93 ? 35.276 -3.128 50.048 1.00 52.66 93 GLU A O 1
ATOM 729 N N . LEU A 1 94 ? 34.902 -5.296 50.613 1.00 52.06 94 LEU A N 1
ATOM 730 C CA . LEU A 1 94 ? 34.897 -5.252 52.089 1.00 52.06 94 LEU A CA 1
ATOM 731 C C . LEU A 1 94 ? 33.521 -5.036 52.755 1.00 52.06 94 LEU A C 1
ATOM 733 O O . LEU A 1 94 ? 33.187 -3.933 53.164 1.00 52.06 94 LEU A O 1
ATOM 737 N N . ASP A 1 95 ? 32.761 -6.118 52.953 1.00 39.25 95 ASP A N 1
ATOM 738 C CA . ASP A 1 95 ? 32.511 -6.662 54.305 1.00 39.25 95 ASP A CA 1
ATOM 739 C C . ASP A 1 95 ? 31.701 -7.969 54.216 1.00 39.25 95 ASP A C 1
ATOM 741 O O . ASP A 1 95 ? 30.478 -7.985 54.097 1.00 39.25 95 ASP A O 1
ATOM 745 N N . GLY A 1 96 ? 32.416 -9.093 54.223 1.00 45.72 96 GLY A N 1
ATOM 746 C CA . GLY A 1 96 ? 31.847 -10.435 54.281 1.00 45.72 96 GLY A CA 1
ATOM 747 C C . GLY A 1 96 ? 32.287 -11.139 55.555 1.00 45.72 96 GLY A C 1
ATOM 748 O O . GLY A 1 96 ? 32.947 -12.168 55.468 1.00 45.72 96 GLY A O 1
ATOM 749 N N . ASN A 1 97 ? 31.971 -10.580 56.726 1.00 44.00 97 ASN A N 1
ATOM 750 C CA . ASN A 1 97 ? 32.204 -11.246 58.005 1.00 44.00 97 ASN A CA 1
ATOM 751 C C . ASN A 1 97 ? 30.939 -11.190 58.880 1.00 44.00 97 ASN A C 1
ATOM 753 O O . ASN A 1 97 ? 30.758 -10.297 59.700 1.00 44.00 97 ASN A O 1
ATOM 757 N N . HIS A 1 98 ? 30.043 -12.162 58.698 1.00 43.50 98 HIS A N 1
ATOM 758 C CA . HIS A 1 98 ? 29.033 -12.526 59.696 1.00 43.50 98 HIS A CA 1
ATOM 759 C C . HIS A 1 98 ? 29.154 -14.023 59.956 1.00 43.50 98 HIS A C 1
ATOM 761 O O . HIS A 1 98 ? 28.697 -14.858 59.176 1.00 43.50 98 HIS A O 1
ATOM 767 N N . GLN A 1 99 ? 29.833 -14.345 61.049 1.00 46.94 99 GLN A N 1
ATOM 768 C CA . GLN A 1 99 ? 29.997 -15.692 61.557 1.00 46.94 99 GLN A CA 1
ATOM 769 C C . GLN A 1 99 ? 29.636 -15.650 63.036 1.00 46.94 99 GLN A C 1
ATOM 771 O O . GLN A 1 99 ? 30.472 -15.283 63.843 1.00 46.94 99 GLN A O 1
ATOM 776 N N . ASP A 1 100 ? 28.368 -15.929 63.320 1.00 44.88 100 ASP A N 1
ATOM 777 C CA . ASP A 1 100 ? 27.747 -16.338 64.590 1.00 44.88 100 ASP A CA 1
ATOM 778 C C . ASP A 1 100 ? 26.261 -16.553 64.205 1.00 44.88 100 ASP A C 1
ATOM 780 O O . ASP A 1 100 ? 25.686 -15.739 63.491 1.00 44.88 100 ASP A O 1
ATOM 784 N N . ASP A 1 101 ? 25.614 -17.704 64.391 1.00 48.09 101 ASP A N 1
ATOM 785 C CA . ASP A 1 101 ? 25.441 -18.431 65.640 1.00 48.09 101 ASP A CA 1
ATOM 786 C C . ASP A 1 101 ? 25.348 -19.956 65.433 1.00 48.09 101 ASP A C 1
ATOM 788 O O . ASP A 1 101 ? 24.673 -20.470 64.536 1.00 48.09 101 ASP A O 1
ATOM 792 N N . ARG A 1 102 ? 25.984 -20.694 66.348 1.00 46.84 102 ARG A N 1
ATOM 793 C CA . ARG A 1 102 ? 25.675 -22.101 66.656 1.00 46.84 102 ARG A CA 1
ATOM 794 C C . ARG A 1 102 ? 24.372 -22.185 67.459 1.00 46.84 102 ARG A C 1
ATOM 796 O O . ARG A 1 102 ? 24.141 -21.326 68.305 1.00 46.84 102 ARG A O 1
ATOM 803 N N . PRO A 1 103 ? 23.679 -23.333 67.409 1.00 52.56 103 PRO A N 1
ATOM 804 C CA . PRO A 1 103 ? 23.126 -23.885 68.639 1.00 52.56 103 PRO A CA 1
ATOM 805 C C . PRO A 1 103 ? 23.711 -25.273 68.928 1.00 52.56 103 PRO A C 1
ATOM 807 O O . PRO A 1 103 ? 23.898 -26.094 68.031 1.00 52.56 103 PRO A O 1
ATOM 810 N N . ALA A 1 104 ? 24.037 -25.499 70.200 1.00 52.72 104 ALA A N 1
ATOM 811 C CA . ALA A 1 104 ? 24.462 -26.784 70.735 1.00 52.72 104 ALA A CA 1
ATOM 812 C C . ALA A 1 104 ? 23.259 -27.648 71.166 1.00 52.72 104 ALA A C 1
ATOM 814 O O . ALA A 1 104 ? 22.220 -27.120 71.560 1.00 52.72 104 ALA A O 1
ATOM 815 N N . ASP A 1 105 ? 23.517 -28.958 71.141 1.00 42.78 105 ASP A N 1
ATOM 816 C CA . ASP A 1 105 ? 22.879 -30.090 71.831 1.00 42.78 105 ASP A CA 1
ATOM 817 C C . ASP A 1 105 ? 21.527 -30.639 71.335 1.00 42.78 105 ASP A C 1
ATOM 819 O O . ASP A 1 105 ? 20.447 -30.197 71.724 1.00 42.78 105 ASP A O 1
ATOM 823 N N . THR A 1 106 ? 21.572 -31.756 70.594 1.00 41.31 106 THR A N 1
ATOM 824 C CA . THR A 1 106 ? 21.579 -33.141 71.139 1.00 41.31 106 THR A CA 1
ATOM 825 C C . THR A 1 106 ? 22.078 -34.117 70.073 1.00 41.31 106 THR A C 1
ATOM 827 O O . THR A 1 106 ? 21.704 -33.932 68.894 1.00 41.31 106 THR A O 1
#

Sequence (106 aa):
MKSAGLFQITPSIEARNAASISFDGRSQLTLRPGDSLYVTTSVYPVPSICAQDQISDWFDSLAECLHWNVRKKQKQIDELSDMTHSSSDTLEELDGNHQDDRPADT

Secondary structure (DSSP, 8-state):
------EEE---TT-SS-EEEEETTEEEEEEPTT--EEE---SSPPP---SS-HHHHHHHHHHHHH-TT-PPPPPP--TTHHHHTTS-SS----------------